Protein AF-A0A243RG65-F1 (afdb_monomer_lite)

Sequence (96 aa):
MTNDEIAWDVDGRQASGRRFRTLTDEQQQSHQSLRSQMGDGNPLPYPEFAGPYQEFIGALCGGSEELTAQWGGVGDGQALMAARNAQAEAANGGEG

Secondary structure (DSSP, 8-state):
---------HHHHHHHHHHHHHHHHHHHHHHHHHHHHHHT----S-HHHHHHHHHHHHHHHHHHHHHHHHHHHHHHHHHHHHHHHHHHHHHHTT--

Radius of gyration: 21.41 Å; chains: 1; bounding box: 56×13×62 Å

Foldseek 3Di:
DPCPPPPPALVSLLVLLVVLVVVLVVLVVVLVVVCVVVVVDPQDPDPVCSVVVVVVNVVVSVVSNVVSVVSNVSSVVSNVVSVVNVVVCVVVVPPD

Organism: NCBI:txid569862

pLDDT: mean 80.16, std 15.22, range [34.19, 94.31]

Structure (mmCIF, N/CA/C/O backbone):
data_AF-A0A243RG65-F1
#
_entry.id   AF-A0A243RG65-F1
#
loop_
_atom_site.group_PDB
_atom_site.id
_atom_site.type_symbol
_atom_site.label_atom_id
_atom_site.label_alt_id
_atom_site.label_comp_id
_atom_site.label_asym_id
_atom_site.label_entity_id
_atom_site.label_seq_id
_atom_site.pdbx_PDB_ins_code
_atom_site.Cartn_x
_atom_site.Cartn_y
_atom_site.Cartn_z
_atom_site.occupancy
_atom_site.B_iso_or_equiv
_atom_site.auth_seq_id
_atom_site.auth_comp_id
_atom_site.auth_asym_id
_atom_site.auth_atom_id
_atom_site.pdbx_PDB_model_num
ATOM 1 N N . MET A 1 1 ? 34.083 4.631 -0.594 1.00 34.19 1 MET A N 1
ATOM 2 C CA . MET A 1 1 ? 32.856 3.845 -0.818 1.00 34.19 1 MET A CA 1
ATOM 3 C C . MET A 1 1 ? 32.241 4.383 -2.082 1.00 34.19 1 MET A C 1
ATOM 5 O O . MET A 1 1 ? 31.760 5.509 -2.065 1.00 34.19 1 MET A O 1
ATOM 9 N N . THR A 1 2 ? 32.383 3.669 -3.194 1.00 40.12 2 THR A N 1
ATOM 10 C CA . THR A 1 2 ? 31.577 3.973 -4.371 1.00 40.12 2 THR A CA 1
ATOM 11 C C . THR A 1 2 ? 30.141 3.655 -3.981 1.00 40.12 2 THR A C 1
ATOM 13 O O . THR A 1 2 ? 29.864 2.580 -3.449 1.00 40.12 2 THR A O 1
ATOM 16 N N . ASN A 1 3 ? 29.252 4.637 -4.127 1.00 43.47 3 ASN A N 1
ATOM 17 C CA . ASN A 1 3 ? 27.828 4.367 -4.250 1.00 43.47 3 ASN A CA 1
ATOM 18 C C . ASN A 1 3 ? 27.693 3.543 -5.526 1.00 43.47 3 ASN A C 1
ATOM 20 O O . ASN A 1 3 ? 27.434 4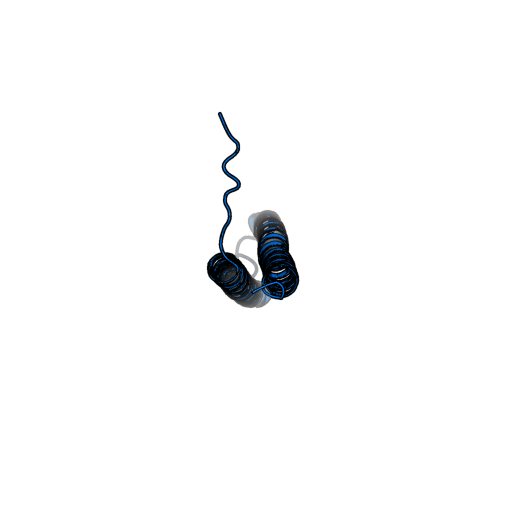.104 -6.588 1.00 43.47 3 ASN A O 1
ATOM 24 N N . ASP A 1 4 ? 27.964 2.244 -5.438 1.00 42.19 4 ASP A N 1
ATOM 25 C CA . ASP A 1 4 ? 27.461 1.300 -6.413 1.00 42.19 4 ASP A CA 1
ATOM 26 C C . ASP A 1 4 ? 25.954 1.466 -6.290 1.00 42.19 4 ASP A C 1
ATOM 28 O O . ASP A 1 4 ? 25.331 1.023 -5.319 1.00 42.19 4 ASP A O 1
ATOM 32 N N . GLU A 1 5 ? 25.410 2.283 -7.193 1.00 49.91 5 GLU A N 1
ATOM 33 C CA . GLU A 1 5 ? 23.990 2.415 -7.425 1.00 49.91 5 GLU A CA 1
ATOM 34 C C . GLU A 1 5 ? 23.432 1.011 -7.297 1.00 49.91 5 GLU A C 1
ATOM 36 O O . GLU A 1 5 ? 23.862 0.098 -8.005 1.00 49.91 5 GLU A O 1
ATOM 41 N N . ILE A 1 6 ? 22.519 0.814 -6.348 1.00 52.44 6 ILE A N 1
ATOM 42 C CA . ILE A 1 6 ? 21.695 -0.382 -6.331 1.00 52.44 6 ILE A CA 1
ATOM 43 C C . ILE A 1 6 ? 20.851 -0.272 -7.605 1.00 52.44 6 ILE A C 1
ATOM 45 O O . ILE A 1 6 ? 19.723 0.231 -7.611 1.00 52.44 6 ILE A O 1
ATOM 49 N N . ALA A 1 7 ? 21.455 -0.663 -8.723 1.00 53.47 7 ALA A N 1
ATOM 50 C CA . ALA A 1 7 ? 20.850 -0.796 -10.020 1.00 53.47 7 ALA A CA 1
ATOM 51 C C . ALA A 1 7 ? 20.016 -2.065 -9.924 1.00 53.47 7 ALA A C 1
ATOM 53 O O . ALA A 1 7 ? 20.390 -3.139 -10.380 1.00 53.47 7 ALA A O 1
ATOM 54 N N . TRP A 1 8 ? 18.883 -1.960 -9.229 1.00 60.25 8 TRP A N 1
ATOM 55 C CA . TRP A 1 8 ? 17.800 -2.877 -9.509 1.00 60.25 8 TRP A CA 1
ATOM 56 C C . TRP A 1 8 ? 17.449 -2.685 -10.980 1.00 60.25 8 TRP A C 1
ATOM 58 O O . TRP A 1 8 ? 17.015 -1.600 -11.385 1.00 60.25 8 TRP A O 1
ATOM 68 N N . ASP A 1 9 ? 17.700 -3.739 -11.748 1.00 78.62 9 ASP A N 1
ATOM 69 C CA . ASP A 1 9 ? 17.179 -3.957 -13.091 1.00 78.62 9 ASP A CA 1
ATOM 70 C C . ASP A 1 9 ? 15.664 -3.672 -13.112 1.00 78.62 9 ASP A C 1
ATOM 72 O O . ASP A 1 9 ? 14.963 -3.819 -12.097 1.00 78.62 9 ASP A O 1
ATOM 76 N N . VAL A 1 10 ? 15.178 -3.210 -14.264 1.00 82.44 10 VAL A N 1
ATOM 77 C CA . VAL A 1 10 ? 13.768 -2.991 -14.593 1.00 82.44 10 VAL A CA 1
ATOM 78 C C . VAL A 1 10 ? 12.897 -4.110 -14.026 1.00 82.44 10 VAL A C 1
ATOM 80 O O . VAL A 1 10 ? 11.931 -3.816 -13.316 1.00 82.44 10 VAL A O 1
ATOM 83 N N . ASP A 1 11 ? 13.265 -5.373 -14.241 1.00 85.06 11 ASP A N 1
ATOM 84 C CA . ASP A 1 11 ? 12.487 -6.526 -13.775 1.00 85.06 11 ASP A CA 1
ATOM 85 C C . ASP A 1 11 ? 12.390 -6.592 -12.246 1.00 85.06 11 ASP A C 1
ATOM 87 O O . ASP A 1 11 ? 11.311 -6.831 -11.686 1.00 85.06 11 ASP A O 1
ATOM 91 N N . GLY A 1 12 ? 13.492 -6.306 -11.548 1.00 85.75 12 GLY A N 1
ATOM 92 C CA . GLY A 1 12 ? 13.537 -6.241 -10.088 1.00 85.75 12 GLY A CA 1
ATOM 93 C C . GLY A 1 12 ? 12.654 -5.125 -9.528 1.00 85.75 12 GLY A C 1
ATOM 94 O O . GLY A 1 12 ? 11.900 -5.337 -8.572 1.00 85.75 12 GLY A O 1
ATOM 95 N N . ARG A 1 13 ? 12.675 -3.947 -10.161 1.00 87.88 13 ARG A N 1
ATOM 96 C CA . ARG A 1 13 ? 11.827 -2.807 -9.777 1.00 87.88 13 ARG A CA 1
ATOM 97 C C . ARG A 1 13 ? 10.353 -3.078 -10.049 1.00 87.88 13 ARG A C 1
ATOM 99 O O . ARG A 1 13 ? 9.519 -2.824 -9.182 1.00 87.88 13 ARG A O 1
ATOM 106 N N . GLN A 1 14 ? 10.017 -3.662 -11.197 1.00 88.12 14 GLN A N 1
ATOM 107 C CA . GLN A 1 14 ? 8.641 -4.053 -11.499 1.00 88.12 14 GLN A CA 1
ATOM 108 C C . GLN A 1 14 ? 8.124 -5.115 -10.525 1.00 88.12 14 GLN A C 1
ATOM 110 O O . GLN A 1 14 ? 6.995 -5.015 -10.043 1.00 88.12 14 GLN A O 1
ATOM 115 N N . ALA A 1 15 ? 8.937 -6.128 -10.212 1.00 88.25 15 ALA A N 1
ATOM 116 C CA . ALA A 1 15 ? 8.577 -7.152 -9.239 1.00 88.25 15 ALA A CA 1
ATOM 117 C C . ALA A 1 15 ? 8.347 -6.548 -7.848 1.00 88.25 15 ALA A C 1
ATOM 119 O O . ALA A 1 15 ? 7.373 -6.905 -7.185 1.00 88.25 15 ALA A O 1
ATOM 120 N N . SER A 1 16 ? 9.194 -5.605 -7.431 1.00 89.06 16 SER A N 1
ATOM 121 C CA . SER A 1 16 ? 9.023 -4.866 -6.179 1.00 89.06 16 SER A CA 1
ATOM 122 C C . SER A 1 16 ? 7.731 -4.042 -6.168 1.00 89.06 16 SER A C 1
ATOM 124 O O . SER A 1 16 ? 6.925 -4.187 -5.251 1.00 89.06 16 SER A O 1
ATOM 126 N N . GLY A 1 17 ? 7.464 -3.266 -7.225 1.00 90.31 17 GLY A N 1
ATOM 127 C CA . GLY A 1 17 ? 6.227 -2.491 -7.360 1.00 90.31 17 GLY A CA 1
ATOM 128 C C . GLY A 1 17 ? 4.966 -3.359 -7.290 1.00 90.31 17 GLY A C 1
ATOM 129 O O . GLY A 1 17 ? 4.024 -3.024 -6.574 1.00 90.31 17 GLY A O 1
ATOM 130 N N . ARG A 1 18 ? 4.969 -4.527 -7.953 1.00 91.50 18 ARG A N 1
ATOM 131 C CA . ARG A 1 18 ? 3.868 -5.503 -7.859 1.00 91.50 18 ARG A CA 1
ATOM 132 C C . ARG A 1 18 ? 3.671 -6.019 -6.433 1.00 91.50 18 ARG A C 1
ATOM 134 O O . ARG A 1 18 ? 2.535 -6.088 -5.985 1.00 91.50 18 ARG A O 1
ATOM 141 N N . ARG A 1 19 ? 4.752 -6.342 -5.716 1.00 93.38 19 ARG A N 1
ATOM 142 C CA . ARG A 1 19 ? 4.677 -6.820 -4.323 1.00 93.38 19 ARG A CA 1
ATOM 143 C C . ARG A 1 19 ? 4.098 -5.768 -3.386 1.00 93.38 19 ARG A C 1
ATOM 145 O O . ARG A 1 19 ? 3.252 -6.109 -2.570 1.00 93.38 19 ARG A O 1
ATOM 152 N N . PHE A 1 20 ? 4.513 -4.508 -3.521 1.00 93.31 20 PHE A N 1
ATOM 153 C CA . PHE A 1 20 ? 3.926 -3.419 -2.739 1.00 93.31 20 PHE A CA 1
ATOM 154 C C . PHE A 1 20 ? 2.433 -3.269 -3.020 1.00 93.31 20 PHE A C 1
ATOM 156 O O . PHE A 1 20 ? 1.666 -3.170 -2.071 1.00 93.31 20 PHE A O 1
ATOM 163 N N . ARG A 1 21 ? 2.013 -3.347 -4.289 1.00 92.19 21 ARG A N 1
ATOM 164 C CA . ARG A 1 21 ? 0.590 -3.310 -4.646 1.00 92.19 21 ARG A CA 1
ATOM 165 C C . ARG A 1 21 ? -0.198 -4.462 -4.019 1.00 92.19 21 ARG A C 1
ATOM 167 O O . ARG A 1 21 ? -1.222 -4.221 -3.397 1.00 92.19 21 ARG A O 1
ATOM 174 N N . THR A 1 22 ? 0.307 -5.692 -4.115 1.00 94.31 22 THR A N 1
ATOM 175 C CA . THR A 1 22 ? -0.328 -6.851 -3.469 1.00 94.31 22 THR A CA 1
ATOM 176 C C . THR A 1 22 ? -0.464 -6.647 -1.960 1.00 94.31 22 THR A C 1
ATOM 178 O O . THR A 1 22 ? -1.548 -6.840 -1.425 1.00 94.31 22 THR A O 1
ATOM 181 N N . LEU A 1 23 ? 0.594 -6.182 -1.285 1.00 93.69 23 LEU A N 1
ATOM 182 C CA . LEU A 1 23 ? 0.546 -5.896 0.151 1.00 93.69 23 LEU A CA 1
ATOM 183 C C . LEU A 1 23 ? -0.482 -4.811 0.493 1.00 93.69 23 LEU A C 1
ATOM 185 O O . LEU A 1 23 ? -1.207 -4.945 1.475 1.00 93.69 23 LEU A O 1
ATOM 189 N N . THR A 1 24 ? -0.570 -3.740 -0.301 1.00 93.69 24 THR A N 1
ATOM 190 C CA . THR A 1 24 ? -1.566 -2.690 -0.058 1.00 93.69 24 THR A CA 1
ATOM 191 C C . THR A 1 24 ? -2.990 -3.172 -0.296 1.00 93.69 24 THR A C 1
ATOM 193 O O . THR A 1 24 ? -3.875 -2.803 0.473 1.00 93.69 24 THR A O 1
ATOM 196 N N . ASP A 1 25 ? -3.212 -4.018 -1.303 1.00 92.88 25 ASP A N 1
ATOM 197 C CA . ASP A 1 25 ? -4.528 -4.588 -1.603 1.00 92.88 25 ASP A CA 1
ATOM 198 C C . ASP A 1 25 ? -4.983 -5.528 -0.469 1.00 92.88 25 ASP A C 1
ATOM 200 O O . ASP A 1 25 ? -6.106 -5.413 0.030 1.00 92.88 25 ASP A O 1
ATOM 204 N N . GLU A 1 26 ? -4.089 -6.402 0.010 1.00 93.69 26 GLU A N 1
ATOM 205 C CA . GLU A 1 26 ? -4.329 -7.294 1.156 1.00 93.69 26 GLU A CA 1
ATOM 206 C C . GLU A 1 26 ? -4.630 -6.506 2.443 1.00 93.69 26 GLU A C 1
ATOM 208 O O . GLU A 1 26 ? -5.539 -6.854 3.210 1.00 93.69 26 GLU A O 1
ATOM 213 N N . GLN A 1 27 ? -3.905 -5.407 2.671 1.00 91.56 27 GLN A N 1
ATOM 214 C CA . GLN A 1 27 ? -4.108 -4.558 3.842 1.00 91.56 27 GLN A CA 1
ATOM 215 C C . GLN A 1 27 ? -5.444 -3.805 3.772 1.00 91.56 27 GLN A C 1
ATOM 217 O O . GLN A 1 27 ? -6.187 -3.785 4.756 1.00 91.56 27 GLN A O 1
ATOM 222 N N . GLN A 1 28 ? -5.807 -3.266 2.603 1.00 90.50 28 GLN A N 1
ATOM 223 C CA . GLN A 1 28 ? -7.112 -2.634 2.384 1.00 90.50 28 GLN A CA 1
ATOM 224 C C . GLN A 1 28 ? -8.266 -3.622 2.584 1.00 90.50 28 GLN A C 1
ATOM 226 O O . GLN A 1 28 ? -9.258 -3.285 3.235 1.00 90.50 28 GLN A O 1
ATOM 231 N N . GLN A 1 29 ? -8.136 -4.851 2.077 1.00 92.50 29 GLN A N 1
ATOM 232 C CA . GLN A 1 29 ? -9.126 -5.905 2.297 1.00 92.50 29 GLN A CA 1
ATOM 233 C C . GLN A 1 29 ? -9.278 -6.227 3.791 1.00 92.50 29 GLN A C 1
ATOM 235 O O . GLN A 1 29 ? -10.397 -6.370 4.292 1.00 92.50 29 GLN A O 1
ATOM 240 N N . SER A 1 30 ? -8.164 -6.292 4.523 1.00 89.75 30 SER A N 1
ATOM 241 C CA . SER A 1 30 ? -8.171 -6.525 5.970 1.00 89.75 30 SER A CA 1
ATOM 242 C C . SER A 1 30 ? -8.871 -5.392 6.728 1.00 89.75 30 SER A C 1
ATOM 244 O O . SER A 1 30 ? -9.685 -5.662 7.612 1.00 89.75 30 SER A O 1
ATOM 246 N N . HIS A 1 31 ? -8.640 -4.130 6.349 1.00 87.69 31 HIS A N 1
ATOM 247 C CA . HIS A 1 31 ? -9.347 -2.980 6.932 1.00 87.69 31 HIS A CA 1
ATOM 248 C C . HIS A 1 31 ? -10.843 -3.011 6.664 1.00 87.69 31 HIS A C 1
ATOM 250 O O . HIS A 1 31 ? -11.629 -2.744 7.570 1.00 87.69 31 HIS A O 1
ATOM 256 N N . GLN A 1 32 ? -11.251 -3.340 5.440 1.00 87.19 32 GLN A N 1
ATOM 257 C CA . GLN A 1 32 ? -12.667 -3.463 5.094 1.00 87.19 32 GLN A CA 1
ATOM 258 C C . GLN A 1 32 ? -13.341 -4.570 5.911 1.00 87.19 32 GLN A C 1
ATOM 260 O O . GLN A 1 32 ? -14.415 -4.346 6.468 1.00 87.19 32 GLN A O 1
ATOM 265 N N . SER A 1 33 ? -12.687 -5.727 6.048 1.00 87.75 33 SER A N 1
ATOM 266 C CA . SER A 1 33 ? -13.177 -6.836 6.873 1.00 87.75 33 SER A CA 1
ATOM 267 C C . SER A 1 33 ? -13.316 -6.437 8.344 1.00 87.75 33 SER A C 1
ATOM 269 O O . SER A 1 33 ? -14.361 -6.670 8.954 1.00 87.75 33 SER A O 1
ATOM 271 N N . LEU A 1 34 ? -12.299 -5.777 8.905 1.00 83.44 34 LEU A N 1
ATOM 272 C CA . LEU A 1 34 ? -12.323 -5.301 10.286 1.00 83.44 34 LEU A CA 1
ATOM 273 C C . LEU A 1 34 ? -13.446 -4.274 10.496 1.00 83.44 34 LEU A C 1
ATOM 275 O O . LEU A 1 34 ? -14.241 -4.407 11.423 1.00 83.44 34 LEU A O 1
ATOM 279 N N . ARG A 1 35 ? -13.571 -3.284 9.603 1.00 80.94 35 ARG A N 1
ATOM 280 C CA . ARG A 1 35 ? -14.650 -2.285 9.647 1.00 80.94 35 ARG A CA 1
ATOM 281 C C . ARG A 1 35 ? -16.031 -2.917 9.541 1.00 80.94 35 ARG A C 1
ATOM 283 O O . ARG A 1 35 ? -16.922 -2.481 10.255 1.00 80.94 35 ARG A O 1
ATOM 290 N N . SER A 1 36 ? -16.207 -3.942 8.709 1.00 82.69 36 SER A N 1
ATOM 291 C CA . SER A 1 36 ? -17.479 -4.666 8.614 1.00 82.69 36 SER A CA 1
ATOM 292 C C . SER A 1 36 ? -17.827 -5.360 9.931 1.00 82.69 36 SER A C 1
ATOM 294 O O . SER A 1 36 ? -18.950 -5.235 10.403 1.00 82.69 36 SER A O 1
ATOM 296 N N . GLN A 1 37 ? -16.860 -6.035 10.559 1.00 79.88 37 GLN A N 1
ATOM 297 C CA . GLN A 1 37 ? -17.066 -6.720 11.842 1.00 79.88 37 GLN A CA 1
ATOM 298 C C . GLN A 1 37 ? -17.392 -5.748 12.985 1.00 79.88 37 GLN A C 1
ATOM 300 O O . GLN A 1 37 ? -18.119 -6.099 13.909 1.00 79.88 37 GLN A O 1
ATOM 305 N N . MET A 1 38 ? -16.861 -4.526 12.927 1.00 74.62 38 MET A N 1
ATOM 306 C CA . MET A 1 38 ? -17.080 -3.500 13.952 1.00 74.62 38 MET A CA 1
ATOM 307 C C . MET A 1 38 ? -18.313 -2.629 13.678 1.00 74.62 38 MET A C 1
ATOM 309 O O . MET A 1 38 ? -18.929 -2.124 14.614 1.00 74.62 38 MET A O 1
ATOM 313 N N . GLY A 1 39 ? -18.675 -2.447 12.405 1.00 66.19 39 GLY A N 1
ATOM 314 C CA . GLY A 1 39 ? -19.825 -1.662 11.955 1.00 66.19 39 GLY A CA 1
ATOM 315 C C . GLY A 1 39 ? -21.173 -2.320 12.250 1.00 66.19 39 GLY A C 1
ATOM 316 O O . GLY A 1 39 ? -22.164 -1.607 12.382 1.00 66.19 39 GLY A O 1
ATOM 317 N N . ASP A 1 40 ? -21.199 -3.640 12.465 1.00 57.94 40 ASP A N 1
ATOM 318 C CA . ASP A 1 40 ? -22.400 -4.406 12.840 1.00 57.94 40 ASP A CA 1
ATOM 319 C C . ASP A 1 40 ? -22.863 -4.196 14.295 1.00 57.94 40 ASP A C 1
ATOM 321 O O . ASP A 1 40 ? -23.714 -4.921 14.807 1.00 57.94 40 ASP A O 1
ATOM 325 N N . GLY A 1 41 ? -22.373 -3.143 14.958 1.00 54.16 41 GLY A N 1
ATOM 326 C CA . GLY A 1 41 ? -23.136 -2.490 16.016 1.00 54.16 41 GLY A CA 1
ATOM 327 C C . GLY A 1 41 ? -23.433 -3.367 17.224 1.00 54.16 41 GLY A C 1
ATOM 328 O O . GLY A 1 41 ? -24.498 -3.222 17.817 1.00 54.16 41 GLY A O 1
ATOM 329 N N . ASN A 1 42 ? -22.510 -4.244 17.621 1.00 55.19 42 ASN A N 1
ATOM 330 C CA . ASN A 1 42 ? -22.545 -4.791 18.969 1.00 55.19 42 ASN A CA 1
ATOM 331 C C . ASN A 1 42 ? -21.716 -3.856 19.859 1.00 55.19 42 ASN A C 1
ATOM 333 O O . ASN A 1 42 ? -20.501 -4.061 19.972 1.00 55.19 42 ASN A O 1
ATOM 337 N N . PRO A 1 43 ? -22.300 -2.777 20.429 1.00 63.62 43 PRO A N 1
ATOM 338 C CA . PRO A 1 43 ? -21.591 -2.014 21.438 1.00 63.62 43 PRO A CA 1
ATOM 339 C C . PRO A 1 43 ? -21.140 -3.017 22.488 1.00 63.62 43 PRO A C 1
ATOM 341 O O . PRO A 1 43 ? -21.907 -3.906 22.871 1.00 63.62 43 PRO A O 1
ATOM 344 N N . LEU A 1 44 ? -19.877 -2.911 22.906 1.00 67.94 44 LEU A N 1
ATOM 345 C CA . LEU A 1 44 ? -19.396 -3.704 24.026 1.00 67.94 44 LEU A CA 1
ATOM 346 C C . LEU A 1 44 ? -20.468 -3.667 25.125 1.00 67.94 44 LEU A C 1
ATOM 348 O O . LEU A 1 44 ? -21.007 -2.589 25.393 1.00 67.94 44 LEU A O 1
ATOM 352 N N . PRO A 1 45 ? -20.789 -4.804 25.765 1.00 71.75 45 PRO A N 1
AT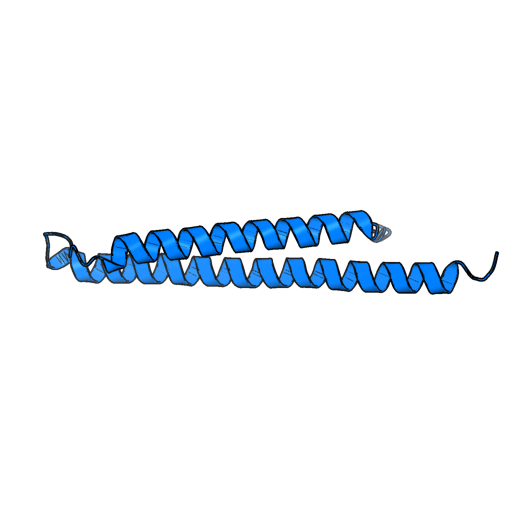OM 353 C CA . PRO A 1 45 ? -21.888 -4.886 26.733 1.00 71.75 45 PRO A CA 1
ATOM 354 C C . PRO A 1 45 ? -21.678 -3.993 27.971 1.00 71.75 45 PRO A C 1
ATOM 356 O O . PRO A 1 45 ? -22.541 -3.926 28.841 1.00 71.75 45 PRO A O 1
ATOM 359 N N . TYR A 1 46 ? -20.540 -3.302 28.030 1.00 77.25 46 TYR A N 1
ATOM 360 C CA . TYR A 1 46 ? -20.097 -2.407 29.078 1.00 77.25 46 TYR A CA 1
ATOM 361 C C . TYR A 1 46 ? -19.938 -0.979 28.510 1.00 77.25 46 TYR A C 1
ATOM 363 O O . TYR A 1 46 ? -18.949 -0.693 27.819 1.00 77.25 46 TYR A O 1
ATOM 371 N N . PRO A 1 47 ? -20.908 -0.081 28.762 1.00 73.75 47 PRO A N 1
ATOM 372 C CA . PRO A 1 47 ? -20.933 1.281 28.222 1.00 73.75 47 PRO A CA 1
ATOM 373 C C . PRO A 1 47 ? -19.678 2.107 28.530 1.00 73.75 47 PRO A C 1
ATOM 375 O O . PRO A 1 47 ? -19.254 2.918 27.709 1.00 73.75 47 PRO A O 1
ATOM 378 N N . GLU A 1 48 ? -19.054 1.883 29.685 1.00 82.31 48 GLU A N 1
ATOM 379 C CA . GLU A 1 48 ? -17.841 2.570 30.127 1.00 82.31 48 GLU A CA 1
ATOM 380 C C . GLU A 1 48 ? -16.607 2.239 29.270 1.00 82.31 48 GLU A C 1
ATOM 382 O O . GLU A 1 48 ? -15.678 3.042 29.194 1.00 82.31 48 GLU A O 1
ATOM 387 N N . PHE A 1 49 ? -16.613 1.098 28.573 1.00 80.69 49 PHE A N 1
ATOM 388 C CA . PHE A 1 49 ? -15.537 0.699 27.663 1.00 80.69 49 PHE A CA 1
ATOM 389 C C . PHE A 1 49 ? -15.858 0.988 26.197 1.00 80.69 49 PHE A C 1
ATOM 391 O O . PHE A 1 49 ? -14.947 0.977 25.373 1.00 80.69 49 PHE A O 1
ATOM 398 N N . ALA A 1 50 ? -17.119 1.270 25.856 1.00 80.75 50 ALA A N 1
ATOM 399 C CA . ALA A 1 50 ? -17.538 1.485 24.473 1.00 80.75 50 ALA A CA 1
ATOM 400 C C . ALA A 1 50 ? -16.800 2.666 23.817 1.00 80.75 50 ALA A C 1
ATOM 402 O O . ALA A 1 50 ? -16.299 2.523 22.705 1.00 80.75 50 ALA A O 1
ATOM 403 N N . GLY A 1 51 ? -16.675 3.795 24.525 1.00 83.44 51 GLY A N 1
ATOM 404 C CA . GLY A 1 51 ? -15.945 4.97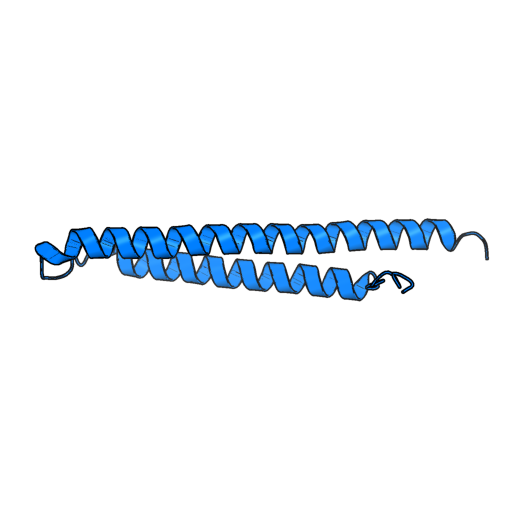7 24.047 1.00 83.44 51 GLY A CA 1
ATOM 405 C C . GLY A 1 51 ? -14.448 4.711 23.831 1.00 83.44 51 GLY A C 1
ATOM 406 O O . GLY A 1 51 ? -13.988 4.792 22.692 1.00 83.44 51 GLY A O 1
ATOM 407 N N . PRO A 1 52 ? -13.690 4.308 24.872 1.00 87.31 52 PRO A N 1
ATOM 408 C CA . PRO A 1 52 ? -12.265 3.992 24.736 1.00 87.31 52 PRO A CA 1
ATOM 409 C C . PRO A 1 52 ? -11.968 2.904 23.696 1.00 87.31 52 PRO A C 1
ATOM 411 O O . PRO A 1 52 ? -10.953 2.958 23.005 1.00 87.31 52 PRO A O 1
ATOM 414 N N . TYR A 1 53 ? -12.856 1.918 23.551 1.00 83.12 53 TYR A N 1
ATOM 415 C CA . TYR A 1 53 ? -12.726 0.888 22.525 1.00 83.12 53 TYR A CA 1
ATOM 416 C C . TYR A 1 53 ? -12.893 1.456 21.113 1.00 83.12 53 TYR A C 1
ATOM 418 O O . TYR A 1 53 ? -12.088 1.148 20.238 1.00 83.12 53 TYR A O 1
ATOM 426 N N . GLN A 1 54 ? -13.887 2.317 20.885 1.00 82.25 54 GLN A N 1
ATOM 427 C CA . GLN A 1 54 ? -14.063 2.987 19.595 1.00 82.25 54 GLN A CA 1
ATOM 428 C C . GLN A 1 54 ? -12.876 3.894 19.252 1.00 82.25 54 GLN A C 1
ATOM 430 O O . GLN A 1 54 ? -12.426 3.889 18.107 1.00 82.25 54 GLN A O 1
ATOM 435 N N . GLU A 1 55 ? -12.328 4.619 20.230 1.00 86.12 55 GLU A N 1
ATOM 436 C CA . GLU A 1 55 ? -11.118 5.431 20.046 1.00 86.12 55 GLU A CA 1
ATOM 437 C C . GLU A 1 55 ? -9.906 4.568 19.678 1.00 86.12 55 GLU A C 1
ATOM 439 O O . GLU A 1 55 ? -9.207 4.867 18.707 1.00 86.12 55 GLU A O 1
ATOM 444 N N . PHE A 1 56 ? -9.684 3.464 20.402 1.00 86.12 56 PHE A N 1
ATOM 445 C CA . PHE A 1 56 ? -8.606 2.515 20.114 1.00 86.12 56 PHE A CA 1
ATOM 446 C C . PHE A 1 56 ? -8.715 1.944 18.698 1.00 86.12 56 PHE A C 1
ATOM 448 O O . PHE A 1 56 ? -7.742 1.936 17.946 1.00 86.12 56 PHE A O 1
ATOM 455 N N . ILE A 1 57 ? -9.910 1.498 18.319 1.00 84.00 57 ILE A N 1
ATOM 456 C CA . ILE A 1 57 ? -10.185 0.965 16.990 1.00 84.00 57 ILE A CA 1
ATOM 457 C C . ILE A 1 57 ? -9.975 2.026 15.904 1.00 84.00 57 ILE A C 1
ATOM 459 O O . ILE A 1 57 ? -9.366 1.732 14.873 1.00 84.00 57 ILE A O 1
ATOM 463 N N . GLY A 1 58 ? -10.451 3.253 16.129 1.00 84.12 58 GLY A N 1
ATOM 464 C CA . GLY A 1 58 ? -10.265 4.368 15.204 1.00 84.12 58 GLY A CA 1
ATOM 465 C C . GLY A 1 58 ? -8.786 4.683 14.986 1.00 84.12 58 GLY A C 1
ATOM 466 O O . GLY A 1 58 ? -8.346 4.796 13.843 1.00 84.12 58 GLY A O 1
ATOM 467 N N . ALA A 1 59 ? -8.001 4.741 16.065 1.00 87.62 59 ALA A N 1
ATOM 468 C CA . ALA A 1 59 ? -6.558 4.956 15.998 1.00 87.62 59 ALA A CA 1
ATOM 469 C C . ALA A 1 59 ? -5.826 3.801 15.291 1.00 87.62 59 ALA A C 1
ATOM 471 O O . ALA A 1 59 ? -4.956 4.045 14.453 1.00 87.62 59 ALA A O 1
ATOM 472 N N . LEU A 1 60 ? -6.201 2.551 15.585 1.00 85.56 60 LEU A N 1
ATOM 473 C CA . LEU A 1 60 ? -5.625 1.360 14.958 1.00 85.56 60 LEU A CA 1
ATOM 474 C C . LEU A 1 60 ? -5.871 1.342 13.443 1.00 85.56 60 LEU A C 1
ATOM 476 O O . LEU A 1 60 ? -4.940 1.096 12.674 1.00 85.56 60 LEU A O 1
ATOM 480 N N . CYS A 1 61 ? -7.104 1.623 13.011 1.00 84.88 61 CYS A N 1
ATOM 481 C CA . CYS A 1 61 ? -7.440 1.693 11.588 1.00 84.88 61 CYS A CA 1
ATOM 482 C C . CYS A 1 61 ? -6.711 2.861 10.915 1.00 84.88 61 CYS A C 1
ATOM 484 O O . CYS A 1 61 ? -6.015 2.650 9.925 1.00 84.88 61 CYS A O 1
ATOM 486 N N . GLY A 1 62 ? -6.777 4.060 11.504 1.00 86.62 62 GLY A N 1
ATOM 487 C CA . GLY A 1 62 ? -6.168 5.264 10.939 1.00 86.62 62 GLY A CA 1
ATOM 488 C C . GLY A 1 62 ? -4.655 5.144 10.737 1.00 86.62 62 GLY A C 1
ATOM 489 O O . GLY A 1 62 ? -4.160 5.406 9.642 1.00 86.62 62 GLY A O 1
ATOM 490 N N . GLY A 1 63 ? -3.915 4.676 11.749 1.00 87.88 63 GLY A N 1
ATOM 491 C CA . GLY A 1 63 ? -2.465 4.482 11.622 1.00 87.88 63 GLY A CA 1
ATOM 492 C C . GLY A 1 63 ? -2.093 3.404 10.599 1.00 87.88 63 GLY A C 1
ATOM 493 O O . GLY A 1 63 ? -1.093 3.514 9.889 1.00 87.88 63 GLY A O 1
ATOM 494 N N . SER A 1 64 ? -2.915 2.362 10.475 1.00 86.19 64 SER A N 1
ATOM 495 C CA . SER A 1 64 ? -2.680 1.304 9.496 1.00 86.19 64 SER A CA 1
ATOM 496 C C . SER A 1 64 ? -3.006 1.742 8.061 1.00 86.19 64 SER A C 1
ATOM 498 O O . SER A 1 64 ? -2.310 1.345 7.124 1.00 86.19 64 SER A O 1
ATOM 500 N N . GLU A 1 65 ? -4.018 2.587 7.868 1.00 89.31 65 GLU A N 1
ATOM 501 C CA . GLU A 1 65 ? -4.343 3.208 6.577 1.00 89.31 65 GLU A CA 1
ATOM 502 C C . GLU A 1 65 ? -3.223 4.130 6.092 1.00 89.31 65 GLU A C 1
ATOM 504 O O . GLU A 1 65 ? -2.849 4.076 4.920 1.00 89.31 65 GLU A O 1
ATOM 509 N N . GLU A 1 66 ? -2.629 4.912 6.995 1.00 92.12 66 GLU A N 1
ATOM 510 C CA . GLU A 1 66 ? -1.480 5.761 6.675 1.00 92.12 66 GLU A CA 1
ATOM 511 C C . GLU A 1 66 ? -0.282 4.932 6.187 1.00 92.12 66 GLU A C 1
ATOM 513 O O . GLU A 1 66 ? 0.285 5.221 5.130 1.00 92.12 66 GLU A O 1
ATOM 518 N N . LEU A 1 67 ? 0.066 3.856 6.9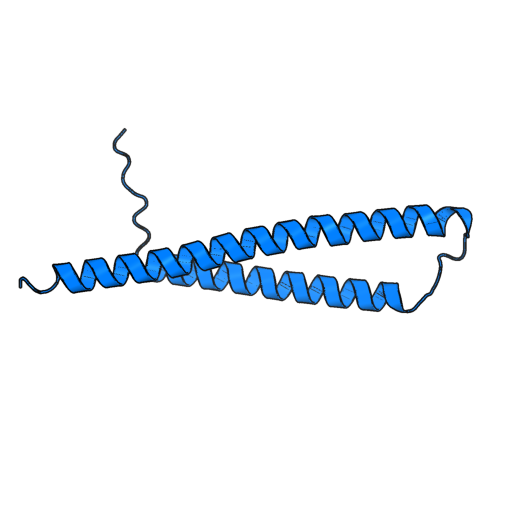01 1.00 90.12 67 LEU A N 1
ATOM 519 C CA . LEU A 1 67 ? 1.134 2.940 6.483 1.00 90.12 67 LEU A CA 1
ATOM 520 C C . LEU A 1 67 ? 0.849 2.310 5.114 1.00 90.12 67 LEU A C 1
ATOM 522 O O . LEU A 1 67 ? 1.744 2.213 4.274 1.00 90.12 67 LEU A O 1
ATOM 526 N N . THR A 1 68 ? -0.406 1.934 4.866 1.00 92.50 68 THR A N 1
ATOM 527 C CA . THR A 1 68 ? -0.838 1.377 3.577 1.00 92.50 68 THR A CA 1
ATOM 528 C C . THR A 1 68 ? -0.637 2.386 2.446 1.00 92.50 68 THR A C 1
ATOM 530 O O . THR A 1 68 ? -0.106 2.037 1.392 1.00 92.50 68 THR A O 1
ATOM 533 N N . ALA A 1 69 ? -0.997 3.653 2.666 1.00 91.12 69 ALA A N 1
ATOM 534 C CA . ALA A 1 69 ? -0.791 4.717 1.688 1.00 91.12 69 ALA A CA 1
ATOM 535 C C . ALA A 1 69 ? 0.703 4.959 1.402 1.00 91.12 69 ALA A C 1
ATOM 537 O O . ALA A 1 69 ? 1.098 5.093 0.242 1.00 91.12 69 ALA A O 1
ATOM 538 N N . GLN A 1 70 ? 1.546 4.954 2.440 1.00 93.56 70 GLN A N 1
ATOM 539 C CA . GLN A 1 70 ? 2.997 5.097 2.285 1.00 93.56 70 GLN A CA 1
ATOM 540 C C . GLN A 1 70 ? 3.594 3.946 1.460 1.00 93.56 70 GLN A C 1
ATOM 542 O O . GLN A 1 70 ? 4.377 4.188 0.541 1.00 93.56 70 GLN A O 1
ATOM 547 N N . TRP A 1 71 ? 3.199 2.698 1.730 1.00 92.31 71 TRP A N 1
ATOM 548 C CA . TRP A 1 71 ? 3.638 1.533 0.954 1.00 92.31 71 TRP A CA 1
ATOM 549 C C . TRP A 1 71 ? 3.158 1.565 -0.497 1.00 92.31 71 TRP A C 1
ATOM 551 O O . TRP A 1 71 ? 3.928 1.213 -1.393 1.00 92.31 71 TRP A O 1
ATOM 561 N N . GLY A 1 72 ? 1.940 2.054 -0.744 1.00 92.38 72 GLY A N 1
ATOM 562 C CA . GLY A 1 72 ? 1.432 2.288 -2.097 1.00 92.38 72 GLY A CA 1
ATOM 563 C C . GLY A 1 72 ? 2.320 3.265 -2.867 1.00 92.38 72 GLY A C 1
ATOM 564 O O . GLY A 1 72 ? 2.775 2.954 -3.967 1.00 92.38 72 GLY A O 1
ATOM 565 N N . GLY A 1 73 ? 2.682 4.386 -2.235 1.00 93.06 73 GLY A N 1
ATOM 566 C CA . GLY A 1 73 ? 3.608 5.364 -2.812 1.00 93.06 73 GLY A CA 1
ATOM 567 C C . GLY A 1 73 ? 4.997 4.789 -3.119 1.00 93.06 73 GLY A C 1
ATOM 568 O O . GLY A 1 73 ? 5.579 5.103 -4.159 1.00 93.06 73 GLY A O 1
ATOM 569 N N . VAL A 1 74 ? 5.525 3.904 -2.265 1.00 93.00 74 VAL A N 1
ATOM 570 C CA . VAL A 1 74 ? 6.789 3.197 -2.543 1.00 93.00 74 VAL A CA 1
ATOM 571 C C . VAL A 1 74 ? 6.648 2.285 -3.763 1.00 93.00 74 VAL A C 1
ATOM 573 O O . VAL A 1 74 ? 7.521 2.297 -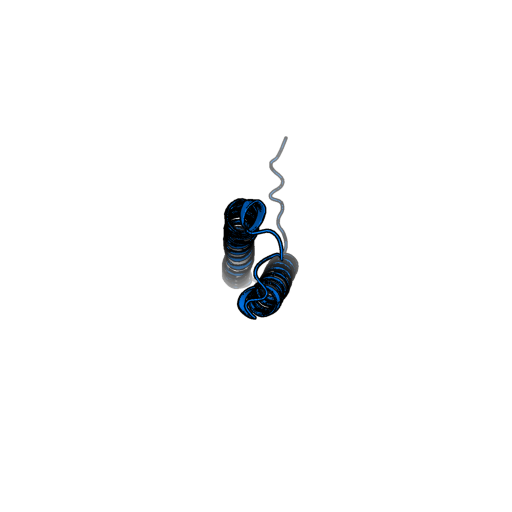4.633 1.00 93.00 74 VAL A O 1
ATOM 576 N N . GLY A 1 75 ? 5.554 1.526 -3.860 1.00 91.69 75 GLY A N 1
ATOM 577 C CA . GLY A 1 75 ? 5.269 0.662 -5.007 1.00 91.69 75 GLY A CA 1
ATOM 578 C C . GLY A 1 75 ? 5.177 1.430 -6.327 1.00 91.69 75 GLY A C 1
ATOM 579 O O . GLY A 1 75 ? 5.808 1.041 -7.315 1.00 91.69 75 GLY A O 1
ATOM 580 N N . ASP A 1 76 ? 4.469 2.560 -6.328 1.00 92.25 76 ASP A N 1
ATOM 581 C CA . ASP A 1 76 ? 4.362 3.447 -7.489 1.00 92.25 76 ASP A CA 1
ATOM 582 C C . ASP A 1 76 ? 5.721 4.054 -7.866 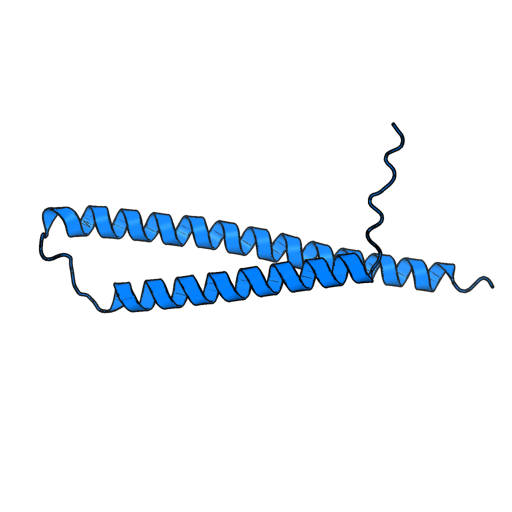1.00 92.25 76 ASP A C 1
ATOM 584 O O . ASP A 1 76 ? 6.080 4.108 -9.046 1.00 92.25 76 ASP A O 1
ATOM 588 N N . GLY A 1 77 ? 6.531 4.424 -6.870 1.00 92.19 77 GLY A N 1
ATOM 589 C CA . GLY A 1 77 ? 7.909 4.865 -7.075 1.00 92.19 77 GLY A CA 1
ATOM 590 C C . GLY A 1 77 ? 8.776 3.801 -7.756 1.00 92.19 77 GLY A C 1
ATOM 591 O O . GLY A 1 77 ? 9.536 4.119 -8.674 1.00 92.19 77 GLY A O 1
ATOM 592 N N . GLN A 1 78 ? 8.634 2.527 -7.374 1.00 91.31 78 GLN A N 1
ATOM 593 C CA . GLN A 1 78 ? 9.342 1.423 -8.033 1.00 91.31 78 GLN A CA 1
ATOM 594 C C . GLN A 1 78 ? 8.903 1.249 -9.490 1.00 91.31 78 GLN A C 1
ATOM 596 O O . GLN A 1 78 ? 9.755 1.101 -10.367 1.00 91.31 78 GLN A O 1
ATOM 601 N N . ALA A 1 79 ? 7.599 1.324 -9.772 1.00 89.12 79 ALA A N 1
ATOM 602 C CA . ALA A 1 79 ? 7.079 1.239 -11.136 1.00 89.12 79 ALA A CA 1
ATOM 603 C C . ALA A 1 79 ? 7.575 2.400 -12.019 1.00 89.12 79 ALA A C 1
ATOM 605 O O . ALA A 1 79 ? 7.983 2.184 -13.162 1.00 89.12 79 ALA A O 1
ATOM 606 N N . LEU A 1 80 ? 7.610 3.620 -11.475 1.00 91.12 80 LEU A N 1
ATOM 607 C CA . LEU A 1 80 ? 8.120 4.798 -12.177 1.00 91.12 80 LEU A CA 1
ATOM 608 C C . LEU A 1 80 ? 9.621 4.686 -12.473 1.00 91.12 80 LEU A C 1
ATOM 610 O O . LEU A 1 80 ? 10.055 4.996 -13.583 1.00 91.12 80 LEU A O 1
ATOM 614 N N . MET A 1 81 ? 10.416 4.209 -11.513 1.00 89.69 81 MET A N 1
ATOM 615 C CA . MET A 1 81 ? 11.849 3.986 -11.726 1.00 89.69 81 MET A CA 1
ATOM 616 C C . MET A 1 81 ? 12.110 2.868 -12.739 1.00 89.69 81 MET A C 1
ATOM 618 O O . MET A 1 81 ? 13.002 3.009 -13.569 1.00 89.69 81 MET A O 1
ATOM 622 N N . ALA A 1 82 ? 11.308 1.799 -12.741 1.00 88.94 82 ALA A N 1
ATOM 623 C CA . ALA A 1 82 ? 11.390 0.763 -13.769 1.00 88.94 82 ALA A CA 1
ATOM 624 C C . ALA A 1 82 ? 11.139 1.332 -15.176 1.00 88.94 82 ALA A C 1
ATOM 626 O O . ALA A 1 82 ? 11.885 1.032 -16.104 1.00 88.94 82 ALA A O 1
ATOM 627 N N . ALA A 1 83 ? 10.127 2.193 -15.328 1.00 88.06 83 ALA A N 1
ATOM 628 C CA . ALA A 1 83 ? 9.820 2.833 -16.606 1.00 88.06 83 ALA A CA 1
ATOM 629 C C . ALA A 1 83 ? 10.958 3.752 -17.084 1.00 88.06 83 ALA A C 1
ATOM 631 O O . ALA A 1 83 ? 11.291 3.753 -18.268 1.00 88.06 83 ALA A O 1
ATOM 632 N N . ARG A 1 84 ? 11.584 4.501 -16.166 1.00 87.31 84 ARG A N 1
ATOM 633 C CA . ARG A 1 84 ? 12.754 5.338 -16.478 1.00 87.31 84 ARG A CA 1
ATOM 634 C C . ARG A 1 84 ? 13.965 4.508 -16.898 1.00 87.31 84 ARG A C 1
ATOM 636 O O . ARG A 1 84 ? 14.613 4.861 -17.878 1.00 87.31 84 ARG A O 1
ATOM 643 N N . ASN A 1 85 ? 14.236 3.405 -16.202 1.00 85.06 85 ASN A N 1
ATOM 644 C CA . ASN A 1 85 ? 15.332 2.502 -16.548 1.00 85.06 85 ASN A CA 1
ATOM 645 C C . ASN A 1 85 ? 15.133 1.896 -17.946 1.00 85.06 85 ASN A C 1
ATOM 647 O O . ASN A 1 85 ? 16.036 1.977 -18.771 1.00 85.06 85 ASN A O 1
ATOM 651 N N . ALA A 1 86 ? 13.925 1.416 -18.259 1.00 84.56 86 ALA A N 1
ATOM 652 C CA . ALA A 1 86 ? 13.612 0.866 -19.579 1.00 84.56 86 ALA A CA 1
ATOM 653 C C . ALA A 1 86 ? 13.771 1.903 -20.711 1.00 84.56 86 ALA A C 1
ATOM 655 O O . ALA A 1 86 ? 14.247 1.578 -21.797 1.00 84.56 86 ALA A O 1
ATOM 656 N N . GLN A 1 87 ? 13.402 3.167 -20.466 1.00 85.06 87 GLN A N 1
ATOM 657 C CA . GLN A 1 87 ? 13.621 4.255 -21.428 1.00 85.06 87 GLN A CA 1
ATOM 658 C C . GLN A 1 87 ? 15.111 4.539 -21.650 1.00 85.06 87 GLN A C 1
ATOM 660 O O . GLN A 1 87 ? 15.526 4.736 -22.791 1.00 85.06 87 GLN A O 1
ATOM 665 N N . ALA A 1 88 ? 15.910 4.554 -20.581 1.00 81.75 88 ALA A N 1
ATOM 666 C CA . ALA A 1 88 ? 17.351 4.766 -20.671 1.00 81.75 88 ALA A CA 1
ATOM 667 C C . ALA A 1 88 ? 18.051 3.622 -21.425 1.00 81.75 88 ALA A C 1
ATOM 669 O O . ALA A 1 88 ? 18.897 3.877 -22.280 1.00 81.75 88 ALA A O 1
ATOM 670 N N . GLU A 1 89 ? 17.664 2.372 -21.169 1.00 80.12 89 GLU A N 1
ATOM 671 C CA . GLU A 1 89 ? 18.180 1.200 -21.888 1.00 80.12 89 GLU A CA 1
ATOM 672 C C . GLU A 1 89 ? 17.829 1.245 -23.380 1.00 80.12 89 GLU A C 1
ATOM 674 O O . GLU A 1 89 ? 18.699 1.037 -24.224 1.00 80.12 89 GLU A O 1
ATOM 679 N N . ALA A 1 90 ? 16.586 1.596 -23.724 1.00 80.81 90 ALA A N 1
ATOM 680 C CA . ALA A 1 90 ? 16.157 1.732 -25.116 1.00 80.81 90 ALA A CA 1
ATOM 681 C C . ALA A 1 90 ? 16.889 2.862 -25.864 1.00 80.81 90 ALA A C 1
ATOM 683 O O . ALA A 1 90 ? 17.165 2.730 -27.054 1.00 80.81 90 ALA A O 1
ATOM 684 N N . ALA A 1 91 ? 17.214 3.961 -25.177 1.00 77.38 91 ALA A N 1
ATOM 685 C CA . ALA A 1 91 ? 17.974 5.068 -25.755 1.00 77.38 91 ALA A CA 1
ATOM 686 C C . ALA A 1 91 ? 19.456 4.714 -25.977 1.00 77.38 91 ALA A C 1
ATOM 688 O O . ALA A 1 91 ? 20.042 5.155 -26.962 1.00 77.38 91 ALA A O 1
ATOM 689 N N . ASN A 1 92 ? 20.046 3.896 -25.099 1.00 67.81 92 ASN A N 1
ATOM 690 C CA . ASN A 1 92 ? 21.460 3.512 -25.162 1.00 67.81 92 ASN A CA 1
ATOM 691 C C . ASN A 1 92 ? 21.726 2.266 -26.032 1.00 67.81 92 ASN A C 1
ATOM 693 O O . ASN A 1 92 ? 22.851 2.058 -26.474 1.00 67.81 92 ASN A O 1
ATOM 697 N N . GLY A 1 93 ? 20.715 1.432 -26.299 1.00 56.16 93 GLY A N 1
ATOM 698 C CA . GLY A 1 93 ? 20.827 0.230 -27.139 1.00 56.16 93 GLY A CA 1
ATOM 699 C C . GLY A 1 93 ? 20.786 0.474 -28.656 1.00 56.16 93 GLY A C 1
ATOM 700 O O . GLY A 1 93 ? 20.824 -0.487 -29.417 1.00 56.16 93 GLY A O 1
ATOM 701 N N . GLY A 1 94 ? 20.682 1.731 -29.105 1.00 44.84 94 GLY A N 1
ATOM 702 C CA . GLY A 1 94 ? 20.615 2.116 -30.523 1.00 44.84 94 GLY A CA 1
ATOM 703 C C . GLY A 1 94 ? 21.963 2.369 -31.214 1.00 44.84 94 GLY A C 1
ATOM 704 O O . GLY A 1 94 ? 21.967 2.705 -32.395 1.00 44.84 94 GLY A O 1
ATOM 705 N N . GLU A 1 95 ? 23.091 2.222 -30.512 1.00 45.47 95 GLU A N 1
ATOM 706 C CA . GLU A 1 95 ? 24.452 2.437 -31.047 1.00 45.47 95 GLU A CA 1
ATOM 707 C C . GLU A 1 95 ? 25.244 1.128 -31.275 1.00 45.47 95 GLU A C 1
ATOM 709 O O . GLU A 1 95 ? 26.472 1.116 -31.179 1.00 45.47 95 GLU A O 1
ATOM 714 N N . GLY A 1 96 ? 24.555 0.018 -31.570 1.00 39.69 96 GLY A N 1
ATOM 715 C CA . GLY A 1 96 ? 25.163 -1.280 -31.906 1.00 39.69 96 GLY A CA 1
ATOM 716 C C . GLY A 1 96 ? 24.931 -1.701 -33.348 1.00 39.69 96 GLY A C 1
ATOM 717 O O . GLY A 1 96 ? 23.744 -1.841 -33.716 1.00 39.69 96 GLY A O 1
#